Protein AF-A0A2D8BBK5-F1 (afdb_monomer_lite)

Foldseek 3Di:
DDDPPPPQFKKWKKFQEFPCCPPCVPVQLVLLCVQQVVCSVVCSVCRVVRHIDTSDIGGPVVSVVVVVVSVVVRIDMDMGGDDDD

Secondary structure (DSSP, 8-state):
----------EEEEEEEETTTTT-HHHHHHHHHHHHTTTHHHHHHHHHTT--EEEEEE-HHHHHHHHHHHHHTTEEEEEEEPP--

Structure (mmCIF, N/CA/C/O backbone):
data_AF-A0A2D8BBK5-F1
#
_entry.id   AF-A0A2D8BBK5-F1
#
loop_
_atom_site.group_PDB
_atom_site.id
_atom_site.type_symbol
_atom_site.label_atom_id
_atom_site.label_alt_id
_atom_site.label_comp_id
_atom_site.label_asym_id
_atom_site.label_entity_id
_atom_site.label_seq_id
_atom_site.pdbx_PDB_ins_code
_atom_site.Cartn_x
_atom_site.Cartn_y
_atom_site.Cartn_z
_atom_site.occupancy
_atom_site.B_iso_or_equiv
_atom_site.auth_seq_id
_atom_site.auth_comp_id
_atom_site.auth_asym_id
_atom_site.auth_atom_id
_atom_site.pdbx_PDB_model_num
ATOM 1 N N . MET A 1 1 ? -24.620 14.045 27.155 1.00 42.62 1 MET A N 1
ATOM 2 C CA . MET A 1 1 ? -23.407 13.978 26.323 1.00 42.62 1 MET A CA 1
ATOM 3 C C . MET A 1 1 ? -23.345 12.562 25.823 1.00 42.62 1 MET A C 1
ATOM 5 O O . MET A 1 1 ? -23.030 11.656 26.583 1.00 42.62 1 MET A O 1
ATOM 9 N N . ASP A 1 2 ? -23.853 12.405 24.615 1.00 42.88 2 ASP A N 1
ATOM 10 C CA . ASP A 1 2 ? -24.136 11.148 23.954 1.00 42.88 2 ASP A CA 1
ATOM 11 C C . ASP A 1 2 ? -22.862 10.313 23.829 1.00 42.88 2 ASP A C 1
ATOM 13 O O . ASP A 1 2 ? -21.863 10.724 23.232 1.00 42.88 2 ASP A O 1
ATOM 17 N N . THR A 1 3 ? -22.907 9.142 24.458 1.00 51.28 3 THR A N 1
ATOM 18 C CA . THR A 1 3 ? -22.054 7.999 24.153 1.00 51.28 3 THR A CA 1
ATOM 19 C C . THR A 1 3 ? -22.096 7.794 22.646 1.00 51.28 3 THR A C 1
ATOM 21 O O . THR A 1 3 ? -23.139 7.423 22.110 1.00 51.28 3 THR A O 1
ATOM 24 N N . HIS A 1 4 ? -20.987 8.104 21.971 1.00 46.34 4 HIS A N 1
ATOM 25 C CA . HIS A 1 4 ? -20.792 7.759 20.572 1.00 46.34 4 HIS A CA 1
ATOM 26 C C . HIS A 1 4 ? -20.826 6.235 20.480 1.00 46.34 4 HIS A C 1
ATOM 28 O O . HIS A 1 4 ? -19.834 5.557 20.737 1.00 46.34 4 HIS A O 1
ATOM 34 N N . ASP A 1 5 ? -22.002 5.706 20.160 1.00 51.34 5 ASP A N 1
ATOM 35 C CA . ASP A 1 5 ? -22.177 4.368 19.615 1.00 51.34 5 ASP A CA 1
ATOM 36 C C . ASP A 1 5 ? -21.686 4.413 18.163 1.00 51.34 5 ASP A C 1
ATOM 38 O O . ASP A 1 5 ? -22.446 4.384 17.199 1.00 51.34 5 ASP A O 1
ATOM 42 N N . GLU A 1 6 ? -20.381 4.606 17.994 1.00 55.72 6 GLU A N 1
ATOM 43 C CA . GLU A 1 6 ? -19.733 4.271 16.744 1.00 55.72 6 GLU A CA 1
ATOM 44 C C . GLU A 1 6 ? -19.366 2.801 16.873 1.00 55.72 6 GLU A C 1
ATOM 46 O O . GLU A 1 6 ? -18.314 2.432 17.395 1.00 55.72 6 GLU A O 1
ATOM 51 N N . SER A 1 7 ? -20.241 1.931 16.377 1.00 54.78 7 SER A N 1
ATOM 52 C CA . SER A 1 7 ? -19.767 0.677 15.802 1.00 54.78 7 SER A CA 1
ATOM 53 C C . SER A 1 7 ? -18.837 1.038 14.637 1.00 54.78 7 SER A C 1
ATOM 55 O O . SER A 1 7 ? -19.242 0.991 13.476 1.00 54.78 7 SER A O 1
ATOM 57 N N . VAL A 1 8 ? -17.612 1.479 14.946 1.00 61.94 8 VAL A N 1
ATOM 58 C CA . VAL A 1 8 ? -16.554 1.735 13.976 1.00 61.94 8 VAL A CA 1
ATOM 59 C C . VAL A 1 8 ? -16.297 0.380 13.336 1.00 61.94 8 VAL A C 1
ATOM 61 O O . VAL A 1 8 ? -15.760 -0.530 13.967 1.00 61.94 8 VAL A O 1
ATOM 64 N N . GLY A 1 9 ? -16.800 0.188 12.117 1.00 72.81 9 GLY A N 1
ATOM 65 C CA . GLY A 1 9 ? -16.449 -0.993 11.340 1.00 72.81 9 GLY A CA 1
ATOM 66 C C . GLY A 1 9 ? -14.929 -1.061 11.253 1.00 72.81 9 GLY A C 1
ATOM 67 O O . GLY A 1 9 ? -14.292 -0.031 11.052 1.00 72.81 9 GLY A O 1
ATOM 68 N N . GLU A 1 10 ? -14.344 -2.242 11.440 1.00 88.88 10 GLU A N 1
ATOM 69 C CA . GLU A 1 10 ? -12.921 -2.436 11.160 1.00 88.88 10 GLU A CA 1
ATOM 70 C C . GLU A 1 10 ? -12.661 -1.981 9.716 1.00 88.88 10 GLU A C 1
ATOM 72 O O . GLU A 1 10 ? -13.472 -2.245 8.831 1.00 88.88 10 GLU A O 1
ATOM 77 N N . PHE A 1 11 ? -11.579 -1.252 9.462 1.00 94.38 11 PHE A N 1
ATOM 78 C CA . PHE A 1 11 ? -11.195 -0.840 8.115 1.00 94.38 11 PHE A CA 1
ATOM 79 C C . PHE A 1 11 ? -10.021 -1.683 7.626 1.00 94.38 11 PHE A C 1
ATOM 81 O O . PHE A 1 11 ? -9.226 -2.191 8.413 1.00 94.38 11 PHE A O 1
ATOM 88 N N . VAL A 1 12 ? -9.896 -1.807 6.308 1.00 95.81 12 VAL A N 1
ATOM 89 C CA . VAL A 1 12 ? -8.793 -2.486 5.627 1.00 95.81 12 VAL A CA 1
ATOM 90 C C . VAL A 1 12 ? -8.098 -1.494 4.711 1.00 95.81 12 VAL A C 1
ATOM 92 O O . VAL A 1 12 ? -8.737 -0.845 3.878 1.00 95.81 12 VAL A O 1
ATOM 95 N N . LEU A 1 13 ? -6.778 -1.404 4.849 1.00 96.50 13 LEU A N 1
ATOM 96 C CA . LEU A 1 13 ? -5.911 -0.685 3.932 1.00 96.50 13 LEU A CA 1
ATOM 97 C C . LEU A 1 13 ? -5.288 -1.675 2.947 1.00 96.50 13 LEU A C 1
ATOM 99 O O . LEU A 1 13 ? -4.509 -2.546 3.332 1.00 96.50 13 LEU A O 1
ATOM 103 N N . GLU A 1 14 ? -5.618 -1.525 1.672 1.00 96.94 14 GLU A N 1
ATOM 104 C CA . GLU A 1 14 ? -5.105 -2.354 0.586 1.00 96.94 14 GLU A CA 1
ATOM 105 C C . GLU A 1 14 ? -4.114 -1.569 -0.262 1.00 96.94 14 GLU A C 1
ATOM 107 O O . GLU A 1 14 ? -4.393 -0.459 -0.711 1.00 96.94 14 GLU A O 1
ATOM 112 N N . LEU A 1 15 ? -2.967 -2.174 -0.528 1.00 96.88 15 LEU A N 1
ATOM 113 C CA . LEU A 1 15 ? -1.989 -1.719 -1.496 1.00 96.88 15 LEU A CA 1
ATOM 114 C C . LEU A 1 15 ? -2.322 -2.324 -2.862 1.00 96.88 15 LEU A C 1
ATOM 116 O O . LEU A 1 15 ? -2.390 -3.540 -3.007 1.00 96.88 15 LEU A O 1
ATOM 120 N N . VAL A 1 16 ? -2.521 -1.475 -3.868 1.00 96.00 16 VAL A N 1
ATOM 121 C CA . VAL A 1 16 ? -3.035 -1.879 -5.188 1.00 96.00 16 VAL A CA 1
ATOM 122 C C . VAL A 1 16 ? -1.980 -1.742 -6.281 1.00 96.00 16 VAL A C 1
ATOM 124 O O . VAL A 1 16 ? -1.947 -2.535 -7.217 1.00 96.00 16 VAL A O 1
ATOM 127 N N . SER A 1 17 ? -1.129 -0.715 -6.208 1.00 94.12 17 SER A N 1
ATOM 128 C CA . SER A 1 17 ? -0.084 -0.485 -7.208 1.00 94.12 17 SER A CA 1
ATOM 129 C C . SER A 1 17 ? 0.965 0.519 -6.724 1.00 94.12 17 SER A C 1
ATOM 131 O O . SER A 1 17 ? 0.878 1.074 -5.629 1.00 94.12 17 SER A O 1
ATOM 133 N N . HIS A 1 18 ? 1.944 0.792 -7.578 1.00 92.25 18 HIS A N 1
ATOM 134 C CA . HIS A 1 18 ? 2.885 1.897 -7.454 1.00 92.25 18 HIS A CA 1
ATOM 135 C C . HIS A 1 18 ? 3.158 2.465 -8.849 1.00 92.25 18 HIS A C 1
ATOM 137 O O . HIS A 1 18 ? 3.394 1.698 -9.785 1.00 92.25 18 HIS A O 1
ATOM 143 N N . TYR A 1 19 ? 3.178 3.792 -9.009 1.00 86.88 19 TYR A N 1
ATOM 144 C CA . TYR A 1 19 ? 3.297 4.425 -10.339 1.00 86.88 19 TYR A CA 1
ATOM 145 C C . TYR A 1 19 ? 4.569 4.031 -11.107 1.00 86.88 19 TYR A C 1
ATOM 147 O O . TYR A 1 19 ? 4.624 4.130 -12.326 1.00 86.88 19 TYR A O 1
ATOM 155 N N . ARG A 1 20 ? 5.603 3.585 -10.386 1.00 87.88 20 ARG A N 1
ATOM 156 C CA . ARG A 1 20 ? 6.900 3.149 -10.923 1.00 87.88 20 ARG A CA 1
ATOM 157 C C . ARG A 1 20 ? 7.086 1.636 -10.941 1.00 87.88 20 ARG A C 1
ATOM 159 O O . ARG A 1 20 ? 8.201 1.186 -11.184 1.00 87.88 20 ARG A O 1
ATOM 166 N N . LEU A 1 21 ? 6.047 0.848 -10.668 1.00 86.50 21 LEU A N 1
ATOM 167 C CA . LEU A 1 21 ? 6.171 -0.608 -10.574 1.00 86.50 21 LEU A CA 1
ATOM 168 C C . LEU A 1 21 ? 6.723 -1.239 -11.866 1.00 86.50 21 LEU A C 1
ATOM 170 O O . LEU A 1 21 ? 7.524 -2.169 -11.795 1.00 86.50 21 LEU A O 1
ATOM 174 N N . LEU A 1 22 ? 6.331 -0.711 -13.031 1.00 86.19 22 LEU A N 1
ATOM 175 C CA . LEU A 1 22 ? 6.803 -1.185 -14.337 1.00 86.19 22 LEU A CA 1
ATOM 176 C C . LEU A 1 22 ? 8.196 -0.639 -14.689 1.00 86.19 22 LEU A C 1
ATOM 178 O O . LEU A 1 22 ? 9.056 -1.397 -15.128 1.00 86.19 22 LEU A O 1
ATOM 182 N N . ASP A 1 23 ? 8.438 0.650 -14.441 1.00 91.00 23 ASP A N 1
ATOM 183 C CA . ASP A 1 23 ? 9.657 1.332 -14.902 1.00 91.00 23 ASP A CA 1
ATOM 184 C C . ASP A 1 23 ? 10.847 1.191 -13.945 1.00 91.00 23 ASP A C 1
ATOM 186 O O . ASP A 1 23 ? 12.007 1.206 -14.356 1.00 91.00 23 ASP A O 1
ATOM 190 N N . LYS A 1 24 ? 10.582 1.131 -12.634 1.00 91.19 24 LYS A N 1
ATOM 191 C CA . LYS A 1 24 ? 11.596 1.093 -11.567 1.00 91.19 24 LYS A CA 1
ATOM 192 C C . LYS A 1 24 ? 11.211 0.066 -10.491 1.00 91.19 24 LYS A C 1
ATOM 194 O O . LYS A 1 24 ? 10.946 0.450 -9.344 1.00 91.19 24 LYS A O 1
ATOM 199 N N . PRO A 1 25 ? 11.222 -1.237 -10.833 1.00 89.56 25 PRO A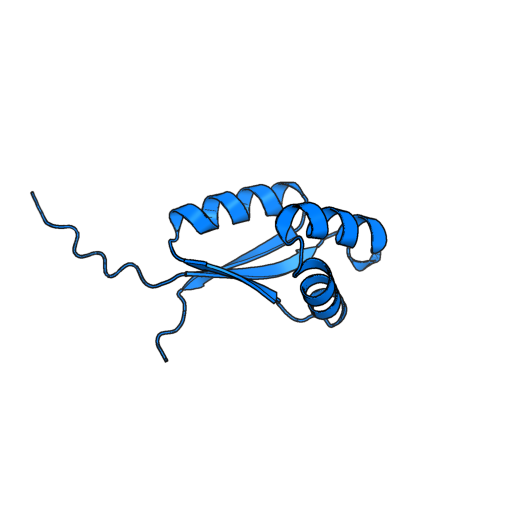 N 1
ATOM 200 C CA . PRO A 1 25 ? 10.837 -2.321 -9.927 1.00 89.56 25 PRO A CA 1
ATOM 201 C C . PRO A 1 25 ? 11.662 -2.348 -8.631 1.00 89.56 25 PRO A C 1
ATOM 203 O O . PRO A 1 25 ? 11.095 -2.383 -7.544 1.00 89.56 25 PRO A O 1
ATOM 206 N N . VAL A 1 26 ? 12.993 -2.222 -8.726 1.00 92.25 26 VAL A N 1
ATOM 207 C CA . VAL A 1 26 ? 13.896 -2.261 -7.556 1.00 92.25 26 VAL A CA 1
ATOM 208 C C . VAL A 1 26 ? 13.610 -1.119 -6.578 1.00 92.25 26 VAL A C 1
ATOM 210 O O . VAL A 1 26 ? 13.468 -1.354 -5.385 1.00 92.25 26 VAL A O 1
ATOM 213 N N . ARG A 1 27 ? 13.431 0.112 -7.078 1.00 90.69 27 ARG A N 1
ATOM 214 C CA . ARG A 1 27 ? 13.104 1.265 -6.219 1.00 90.69 27 ARG A CA 1
ATOM 215 C C . ARG A 1 27 ? 11.727 1.143 -5.574 1.00 90.69 27 ARG A C 1
ATOM 217 O O . ARG A 1 27 ? 11.531 1.611 -4.460 1.00 90.69 27 ARG A O 1
ATOM 224 N N . THR A 1 28 ? 10.773 0.539 -6.281 1.00 91.12 28 THR A N 1
ATOM 225 C CA . THR A 1 28 ? 9.445 0.257 -5.722 1.00 91.12 28 THR A CA 1
ATOM 226 C C . THR A 1 28 ? 9.558 -0.727 -4.557 1.00 91.12 28 THR A C 1
ATOM 228 O O . THR A 1 28 ? 8.963 -0.504 -3.507 1.00 91.12 28 THR A O 1
ATOM 231 N N . PHE A 1 29 ? 10.377 -1.771 -4.708 1.00 93.25 29 PHE A N 1
ATOM 232 C CA . PHE A 1 29 ? 10.647 -2.728 -3.638 1.00 93.25 29 PHE A CA 1
ATOM 233 C C . PHE A 1 29 ? 11.362 -2.090 -2.434 1.00 93.25 29 PHE A C 1
ATOM 235 O O . PHE A 1 29 ? 10.958 -2.301 -1.295 1.00 93.25 29 PHE A O 1
ATOM 242 N N . GLU A 1 30 ? 12.373 -1.247 -2.663 1.00 93.38 30 GLU A N 1
ATOM 243 C CA . GLU A 1 30 ? 13.047 -0.497 -1.591 1.00 93.38 30 GLU A CA 1
ATOM 244 C C . GLU A 1 30 ? 12.072 0.393 -0.809 1.00 93.38 30 GLU A C 1
ATOM 246 O O . GLU A 1 30 ? 12.097 0.393 0.421 1.00 93.38 30 GLU A O 1
ATOM 251 N N . ALA A 1 31 ? 11.174 1.096 -1.504 1.00 92.06 31 ALA A N 1
ATOM 252 C CA . ALA A 1 31 ? 10.142 1.904 -0.864 1.00 92.06 31 ALA A CA 1
ATOM 253 C C . ALA A 1 31 ? 9.161 1.045 -0.046 1.00 92.06 31 ALA A C 1
ATOM 255 O O . ALA A 1 31 ? 8.788 1.438 1.056 1.00 92.06 31 ALA A O 1
ATOM 256 N N . LEU A 1 32 ? 8.788 -0.151 -0.524 1.00 93.38 32 LEU A N 1
ATOM 257 C CA . LEU A 1 32 ? 7.934 -1.074 0.236 1.00 93.38 32 LEU A CA 1
ATOM 258 C C . LEU A 1 32 ? 8.594 -1.534 1.533 1.00 93.38 32 LEU A C 1
ATOM 260 O O . LEU A 1 32 ? 7.928 -1.602 2.562 1.00 93.38 32 LEU A O 1
ATOM 264 N N . ARG A 1 33 ? 9.904 -1.794 1.517 1.00 94.75 33 ARG A N 1
ATOM 265 C CA . ARG A 1 33 ? 10.653 -2.228 2.708 1.00 94.75 33 ARG A CA 1
ATOM 266 C C . ARG A 1 33 ? 10.683 -1.193 3.831 1.00 94.75 33 ARG A C 1
ATOM 268 O O . ARG A 1 33 ? 10.904 -1.584 4.977 1.00 94.75 33 ARG A O 1
ATOM 275 N N . ILE A 1 34 ? 10.461 0.086 3.522 1.00 92.88 34 ILE A N 1
ATOM 276 C CA . ILE A 1 34 ? 10.335 1.155 4.523 1.00 92.88 34 ILE A CA 1
ATOM 277 C C . ILE A 1 34 ? 9.031 1.000 5.316 1.00 92.88 34 ILE A C 1
ATOM 279 O O . ILE A 1 34 ? 9.038 1.220 6.522 1.00 92.88 34 ILE A O 1
ATOM 283 N N . PHE A 1 35 ? 7.936 0.593 4.664 1.00 92.25 35 PHE A N 1
ATOM 284 C CA . PHE A 1 35 ? 6.612 0.499 5.293 1.00 92.25 35 PHE A CA 1
ATOM 285 C C . PHE A 1 35 ? 6.266 -0.899 5.802 1.00 92.25 35 PHE A C 1
ATOM 287 O O . PHE A 1 35 ? 5.689 -1.031 6.874 1.00 92.25 35 PHE A O 1
ATOM 294 N N . LEU A 1 36 ? 6.595 -1.935 5.030 1.00 91.44 36 LEU A N 1
ATOM 295 C CA . LEU A 1 36 ? 6.096 -3.297 5.235 1.00 91.44 36 LEU A CA 1
ATOM 296 C C . LEU A 1 36 ? 7.165 -4.267 5.723 1.00 91.44 36 LEU A C 1
ATOM 298 O O . LEU A 1 36 ? 6.883 -5.447 5.811 1.00 91.44 36 LEU A O 1
ATOM 302 N N . HIS A 1 37 ? 8.384 -3.805 6.022 1.00 89.06 37 HIS A N 1
ATOM 303 C CA . HIS A 1 37 ? 9.520 -4.598 6.516 1.00 89.06 37 HIS A CA 1
ATOM 304 C C . HIS A 1 37 ? 9.520 -6.087 6.100 1.00 89.06 37 HIS A C 1
ATOM 306 O O . HIS A 1 37 ? 10.109 -6.417 5.076 1.00 89.06 37 HIS A O 1
ATOM 312 N N . ARG A 1 38 ? 8.884 -6.975 6.883 1.00 90.62 38 ARG A N 1
ATOM 313 C CA . ARG A 1 38 ? 8.834 -8.434 6.657 1.00 90.62 38 ARG A CA 1
ATOM 314 C C . ARG A 1 38 ? 7.884 -8.875 5.537 1.00 90.62 38 ARG A C 1
ATOM 316 O O . ARG A 1 38 ? 8.127 -9.901 4.921 1.00 90.62 38 ARG A O 1
ATOM 323 N N . GLU A 1 39 ? 6.832 -8.113 5.282 1.00 93.75 39 GLU A N 1
ATOM 324 C CA . GLU A 1 39 ? 5.789 -8.373 4.283 1.00 93.75 39 GLU A CA 1
ATOM 325 C C . GLU A 1 39 ? 6.121 -7.742 2.921 1.00 93.75 39 GLU A C 1
ATOM 327 O O . GLU A 1 39 ? 5.396 -7.933 1.949 1.00 93.75 39 GLU A O 1
ATOM 332 N N . ALA A 1 40 ? 7.221 -6.987 2.816 1.00 94.50 40 ALA A N 1
ATOM 333 C CA . ALA A 1 40 ? 7.576 -6.265 1.595 1.00 94.50 40 ALA A CA 1
ATOM 334 C C . ALA A 1 40 ? 7.775 -7.189 0.380 1.00 94.50 40 ALA A C 1
ATOM 336 O O . ALA A 1 40 ? 7.389 -6.816 -0.728 1.00 94.50 40 ALA A O 1
ATOM 337 N N . ASP A 1 41 ? 8.361 -8.375 0.574 1.00 95.19 41 ASP A N 1
ATOM 338 C CA . ASP A 1 41 ? 8.553 -9.379 -0.482 1.00 95.19 41 ASP A CA 1
ATOM 339 C C . ASP A 1 41 ? 7.216 -9.915 -1.009 1.00 95.19 41 ASP A C 1
ATOM 341 O O . ASP A 1 41 ? 6.996 -9.952 -2.222 1.00 95.19 41 ASP A O 1
ATOM 345 N N . GLU A 1 42 ? 6.303 -10.269 -0.104 1.00 96.56 42 GLU A N 1
ATOM 346 C CA . GLU A 1 42 ? 4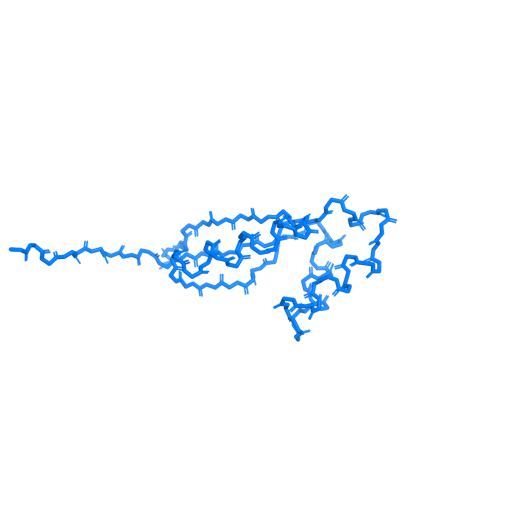.967 -10.762 -0.444 1.00 96.56 42 GLU A CA 1
ATOM 347 C C . GLU A 1 42 ? 4.136 -9.672 -1.126 1.00 96.56 42 GLU A C 1
ATOM 349 O O . GLU A 1 42 ? 3.629 -9.872 -2.229 1.00 96.56 42 GLU A O 1
ATOM 354 N N . ALA A 1 43 ? 4.093 -8.474 -0.540 1.00 95.75 43 ALA A N 1
ATOM 355 C CA . ALA A 1 43 ? 3.395 -7.327 -1.106 1.00 95.75 43 ALA A CA 1
ATOM 356 C C . ALA A 1 43 ? 3.902 -6.987 -2.514 1.00 95.75 43 ALA A C 1
ATOM 358 O O . ALA A 1 43 ? 3.118 -6.720 -3.425 1.00 95.75 43 ALA A O 1
ATOM 359 N N . TYR A 1 44 ? 5.218 -7.026 -2.725 1.00 95.38 44 TYR A N 1
ATOM 360 C CA . TYR A 1 44 ? 5.802 -6.784 -4.037 1.00 95.38 44 TYR A CA 1
ATOM 361 C C . TYR A 1 44 ? 5.440 -7.878 -5.053 1.00 95.38 44 TYR A C 1
ATOM 363 O O . TYR A 1 44 ? 5.150 -7.560 -6.210 1.00 95.38 44 TYR A O 1
ATOM 371 N N . ALA A 1 45 ? 5.420 -9.148 -4.639 1.00 95.38 45 ALA A N 1
ATOM 372 C CA . ALA A 1 45 ? 5.006 -10.261 -5.489 1.00 95.38 45 ALA A CA 1
ATOM 373 C C . ALA A 1 45 ? 3.529 -10.151 -5.907 1.00 95.38 45 ALA A C 1
ATOM 375 O O . ALA A 1 45 ? 3.218 -10.305 -7.091 1.00 95.38 45 ALA A O 1
ATOM 376 N N . GLU A 1 46 ? 2.639 -9.808 -4.973 1.00 96.56 46 GLU A N 1
ATOM 377 C CA . GLU A 1 46 ? 1.216 -9.567 -5.240 1.00 96.56 46 GLU A CA 1
ATOM 378 C C . GLU A 1 46 ? 1.017 -8.417 -6.232 1.00 96.56 46 GLU A C 1
ATOM 380 O O . GLU A 1 46 ? 0.348 -8.580 -7.258 1.00 96.56 46 GLU A O 1
ATOM 385 N N . LEU A 1 47 ? 1.703 -7.291 -6.009 1.00 94.25 47 LEU A N 1
ATOM 386 C CA . LEU A 1 47 ? 1.663 -6.149 -6.918 1.00 94.25 47 LEU A CA 1
ATOM 387 C C . LEU A 1 47 ? 2.143 -6.504 -8.329 1.00 94.25 47 LEU A C 1
ATOM 389 O O . LEU A 1 47 ? 1.526 -6.112 -9.321 1.00 94.25 47 LEU A O 1
ATOM 393 N N . ARG A 1 48 ? 3.237 -7.266 -8.443 1.00 93.69 48 ARG A N 1
ATOM 394 C CA . ARG A 1 48 ? 3.770 -7.748 -9.729 1.00 93.69 48 ARG A CA 1
ATOM 395 C C . ARG A 1 48 ? 2.796 -8.673 -10.455 1.00 93.69 48 ARG A C 1
ATOM 397 O O . ARG A 1 48 ? 2.822 -8.717 -11.683 1.00 93.69 48 ARG A O 1
ATOM 404 N N . ALA A 1 49 ? 1.953 -9.383 -9.714 1.00 94.12 49 ALA A N 1
ATOM 405 C CA . ALA A 1 49 ? 0.893 -10.221 -10.253 1.00 94.12 49 ALA A CA 1
ATOM 406 C C . ALA A 1 49 ? -0.415 -9.455 -10.536 1.00 94.12 49 ALA A C 1
ATOM 408 O O . ALA A 1 49 ? -1.395 -10.070 -10.954 1.00 94.12 49 ALA A O 1
ATOM 409 N N . GLY A 1 50 ? -0.445 -8.133 -10.319 1.00 93.12 50 GLY A N 1
ATOM 410 C CA . GLY A 1 50 ? -1.635 -7.301 -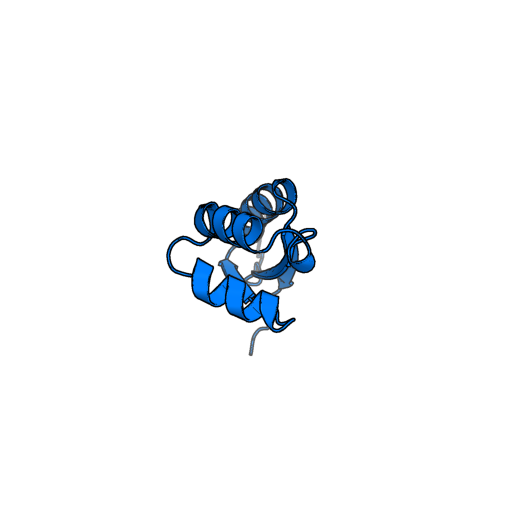10.509 1.00 93.12 50 GLY A CA 1
ATOM 411 C C . GLY A 1 50 ? -2.715 -7.522 -9.449 1.00 93.12 50 GLY A C 1
ATOM 412 O O . GLY A 1 50 ? -3.882 -7.220 -9.700 1.00 93.12 50 GLY A O 1
ATOM 413 N N . ARG A 1 51 ? -2.347 -8.069 -8.286 1.00 95.44 51 ARG A N 1
ATOM 414 C CA . ARG A 1 51 ? -3.243 -8.313 -7.153 1.00 95.44 51 ARG A CA 1
ATOM 415 C C . ARG A 1 51 ? -3.022 -7.270 -6.061 1.00 95.44 51 ARG A C 1
ATOM 417 O O . ARG A 1 51 ? -1.945 -6.688 -5.945 1.00 95.44 51 ARG A O 1
ATOM 424 N N . ALA A 1 52 ? -4.070 -7.021 -5.281 1.00 95.31 52 ALA A N 1
ATOM 425 C CA . ALA A 1 52 ? -3.987 -6.148 -4.121 1.00 95.31 52 ALA A CA 1
ATOM 426 C C . ALA A 1 52 ? -3.436 -6.916 -2.913 1.00 95.31 52 ALA A C 1
ATOM 428 O O . ALA A 1 52 ? -3.748 -8.090 -2.729 1.00 95.31 52 ALA A O 1
ATOM 429 N N . PHE A 1 53 ? -2.662 -6.232 -2.077 1.00 96.12 53 PHE A N 1
ATOM 430 C CA . PHE A 1 53 ? -2.119 -6.762 -0.830 1.00 96.12 53 PHE A CA 1
ATOM 431 C C . PHE A 1 53 ? -2.735 -6.027 0.361 1.00 96.12 53 PHE A C 1
ATOM 433 O O . PHE A 1 53 ? -2.788 -4.796 0.371 1.00 96.12 53 PHE A O 1
ATOM 440 N N . VAL A 1 54 ? -3.194 -6.756 1.377 1.00 95.50 54 VAL A N 1
ATOM 441 C CA . VAL A 1 54 ? -3.712 -6.141 2.607 1.00 95.50 54 VAL A CA 1
ATOM 442 C C . VAL A 1 54 ? -2.537 -5.691 3.466 1.00 95.50 54 VAL A C 1
ATOM 444 O O . VAL A 1 54 ? -1.811 -6.515 4.000 1.00 95.50 54 VAL A O 1
ATOM 447 N N . VAL A 1 55 ? -2.370 -4.378 3.616 1.00 94.31 55 VAL A N 1
ATOM 448 C CA . VAL A 1 55 ? -1.296 -3.775 4.419 1.00 94.31 55 VAL A CA 1
ATOM 449 C C . VAL A 1 55 ? -1.600 -3.869 5.908 1.00 94.31 55 VAL A C 1
ATOM 451 O O . VAL A 1 55 ? -0.738 -4.224 6.704 1.00 94.31 55 VAL A O 1
ATOM 454 N N . ARG A 1 56 ? -2.816 -3.484 6.302 1.00 94.44 56 ARG A N 1
ATOM 455 C CA . ARG A 1 56 ? -3.235 -3.457 7.706 1.00 94.44 56 ARG A CA 1
ATOM 456 C C . ARG A 1 56 ? -4.756 -3.429 7.805 1.00 94.44 56 ARG A C 1
ATOM 458 O O . ARG A 1 56 ? -5.430 -2.884 6.929 1.00 94.44 56 ARG A O 1
ATOM 465 N N . ARG A 1 57 ? -5.275 -3.996 8.893 1.00 93.94 57 ARG A N 1
ATOM 466 C CA . ARG A 1 57 ? -6.652 -3.810 9.355 1.00 93.94 57 ARG A CA 1
ATOM 467 C C . ARG A 1 57 ? -6.649 -3.049 10.674 1.00 93.94 57 ARG A C 1
ATOM 469 O O . ARG A 1 57 ? -5.706 -3.213 11.446 1.00 93.94 57 ARG A O 1
ATOM 476 N N . GLY A 1 58 ? -7.656 -2.222 10.913 1.00 92.56 58 GLY A N 1
ATOM 477 C CA . GLY A 1 58 ? -7.767 -1.477 12.163 1.00 92.56 58 GLY A CA 1
ATOM 478 C C . GLY A 1 58 ? -8.641 -0.237 12.056 1.00 92.56 58 GLY A C 1
ATOM 479 O O . GLY A 1 58 ? -9.507 -0.141 11.182 1.00 92.56 58 GLY A O 1
ATOM 480 N N . ASP A 1 59 ? -8.394 0.713 12.954 1.00 91.75 59 ASP A N 1
ATOM 481 C CA . ASP A 1 59 ? -9.150 1.955 13.038 1.00 91.75 59 ASP A CA 1
ATOM 482 C C . ASP A 1 59 ? -8.881 2.874 11.849 1.00 91.75 59 ASP A C 1
ATOM 484 O O . ASP A 1 59 ? -7.747 3.058 11.396 1.00 91.75 59 ASP A O 1
ATOM 488 N N . ARG A 1 60 ? -9.941 3.538 11.383 1.00 91.69 60 ARG A N 1
ATOM 489 C CA . ARG A 1 60 ? -9.879 4.443 10.231 1.00 91.69 60 ARG A CA 1
ATOM 490 C C . ARG A 1 60 ? -8.782 5.497 10.368 1.00 91.69 60 ARG A C 1
ATOM 492 O O . ARG A 1 60 ? -8.011 5.697 9.434 1.00 91.69 60 ARG A O 1
ATOM 499 N N . GLN A 1 61 ? -8.712 6.158 11.522 1.00 91.25 61 GLN A N 1
ATOM 500 C CA . GLN A 1 61 ? -7.788 7.269 11.749 1.00 91.25 61 GLN A CA 1
ATOM 501 C C . GLN A 1 61 ? -6.319 6.825 11.691 1.00 91.25 61 GLN A C 1
ATOM 503 O O . GLN A 1 61 ? -5.468 7.564 11.195 1.00 91.25 61 GLN A O 1
ATOM 508 N N . GLU A 1 62 ? -6.012 5.623 12.183 1.00 90.69 62 GLU A N 1
ATOM 509 C CA . GLU A 1 62 ? -4.668 5.049 12.099 1.00 90.69 62 GLU A CA 1
ATOM 510 C C . GLU A 1 62 ? -4.318 4.722 10.641 1.00 90.69 62 GLU A C 1
ATOM 512 O O . GLU A 1 62 ? -3.248 5.090 10.145 1.00 90.69 62 GLU A O 1
ATOM 517 N N . LEU A 1 63 ? -5.248 4.086 9.923 1.00 94.75 63 LEU A N 1
ATOM 518 C CA . LEU A 1 63 ? -5.035 3.702 8.531 1.00 94.75 63 LEU A CA 1
ATOM 519 C C . LEU A 1 63 ? -4.919 4.908 7.594 1.00 94.75 63 LEU A C 1
ATOM 521 O O . LEU A 1 63 ? -4.153 4.845 6.638 1.00 94.75 63 LEU A O 1
ATOM 525 N N . GLU A 1 64 ? -5.615 6.013 7.862 1.00 95.00 64 GLU A N 1
ATOM 526 C CA 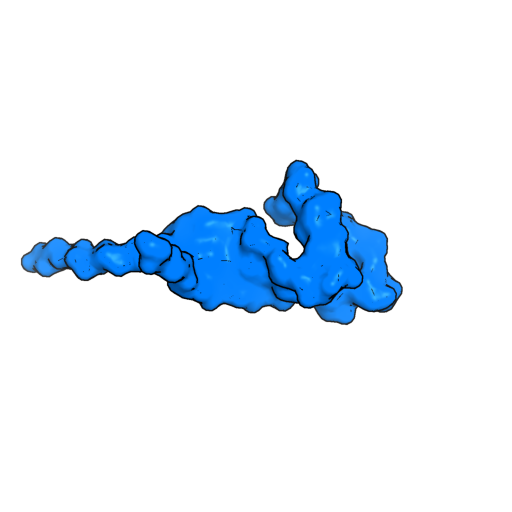. GLU A 1 64 ? -5.505 7.253 7.080 1.00 95.00 64 GLU A CA 1
ATOM 527 C C . GLU A 1 64 ? -4.109 7.893 7.183 1.00 95.00 64 GLU A C 1
ATOM 529 O O . GLU A 1 64 ? -3.601 8.436 6.196 1.00 95.00 64 GLU A O 1
ATOM 534 N N . GLN A 1 65 ? -3.440 7.782 8.336 1.00 93.44 65 GLN A N 1
ATOM 535 C CA . GLN A 1 65 ? -2.061 8.264 8.488 1.00 93.44 65 GLN A CA 1
ATOM 536 C C . GLN A 1 65 ? -1.091 7.434 7.642 1.00 93.44 65 GLN A C 1
ATOM 538 O O . GLN A 1 65 ? -0.269 7.991 6.907 1.00 93.44 65 GLN A O 1
ATOM 543 N N . LEU A 1 66 ? -1.220 6.105 7.696 1.00 94.44 66 LEU A N 1
ATOM 544 C CA . LEU A 1 66 ? -0.402 5.195 6.895 1.00 94.44 66 LEU A CA 1
ATOM 545 C C . LEU A 1 66 ? -0.682 5.351 5.391 1.00 94.44 66 LEU A C 1
ATOM 547 O O . LEU A 1 66 ? 0.257 5.422 4.596 1.00 94.44 66 LEU A O 1
ATOM 551 N N . LEU A 1 67 ? -1.957 5.483 5.011 1.00 95.81 67 LEU A N 1
ATOM 552 C CA . LEU A 1 67 ? -2.407 5.786 3.652 1.00 95.81 67 LEU A CA 1
ATOM 553 C C . LEU A 1 67 ? -1.672 7.015 3.106 1.00 95.81 67 LEU A C 1
ATOM 555 O O . LEU A 1 67 ? -1.042 6.929 2.054 1.00 95.81 67 LEU A O 1
ATOM 559 N N . SER A 1 68 ? -1.721 8.133 3.834 1.00 95.94 68 SER A N 1
ATOM 560 C CA . SER A 1 68 ? -1.099 9.395 3.423 1.00 95.94 68 SER A CA 1
ATOM 561 C C . SER A 1 68 ? 0.420 9.257 3.250 1.00 95.94 68 SER A C 1
ATOM 563 O O . SER A 1 68 ? 0.978 9.661 2.225 1.00 95.94 68 SER A O 1
ATOM 565 N N . ALA A 1 69 ? 1.096 8.603 4.200 1.00 94.69 69 ALA A N 1
ATOM 566 C CA . ALA A 1 69 ? 2.541 8.391 4.144 1.00 94.69 69 ALA A CA 1
ATOM 567 C C . ALA A 1 69 ? 2.970 7.536 2.937 1.00 94.69 69 ALA A C 1
ATOM 569 O O . ALA A 1 69 ? 3.951 7.858 2.261 1.00 94.69 69 ALA A O 1
ATOM 570 N N . MET A 1 70 ? 2.226 6.470 2.628 1.00 95.75 70 MET A N 1
ATOM 571 C CA . MET A 1 70 ? 2.518 5.608 1.480 1.00 95.75 70 MET A CA 1
ATOM 572 C C . MET A 1 70 ? 2.153 6.282 0.147 1.00 95.75 70 MET A C 1
ATOM 574 O O . MET A 1 70 ? 2.909 6.182 -0.823 1.00 95.75 70 MET A O 1
ATOM 578 N N . GLN A 1 71 ? 1.054 7.039 0.087 1.00 95.50 71 GLN A N 1
ATOM 579 C CA . GLN A 1 71 ? 0.688 7.822 -1.099 1.00 95.50 71 GLN A CA 1
ATOM 580 C C . GLN A 1 71 ? 1.744 8.875 -1.448 1.00 95.50 71 GLN A C 1
ATOM 582 O O . GLN A 1 71 ? 2.055 9.055 -2.625 1.00 95.50 71 GLN A O 1
ATOM 587 N N . ALA A 1 72 ? 2.369 9.505 -0.449 1.00 94.12 72 ALA A N 1
ATOM 588 C CA . ALA A 1 72 ? 3.472 10.443 -0.664 1.00 94.12 72 ALA A CA 1
ATOM 589 C C . ALA A 1 72 ? 4.705 9.793 -1.328 1.00 94.12 72 ALA A C 1
ATOM 591 O O . ALA A 1 72 ? 5.472 10.474 -2.006 1.00 94.12 72 ALA A O 1
ATOM 592 N N . GLN A 1 73 ? 4.883 8.475 -1.181 1.00 93.25 73 GLN A N 1
ATOM 593 C CA . GLN A 1 73 ? 5.920 7.711 -1.887 1.00 93.25 73 GLN A CA 1
ATOM 594 C C . GLN A 1 73 ? 5.474 7.240 -3.281 1.00 93.25 73 GLN A C 1
ATOM 596 O O . GLN A 1 73 ? 6.294 6.758 -4.060 1.00 93.25 73 GLN A O 1
ATOM 601 N N . GLY A 1 74 ? 4.201 7.447 -3.632 1.00 92.94 74 GLY A N 1
ATOM 602 C CA . GLY A 1 74 ? 3.610 7.106 -4.924 1.00 92.94 74 GLY A CA 1
ATOM 603 C C . GLY A 1 74 ? 2.923 5.741 -4.967 1.00 92.94 74 GLY A C 1
ATOM 604 O O . GLY A 1 74 ? 2.648 5.217 -6.053 1.00 92.94 74 GLY A O 1
ATOM 605 N N . PHE A 1 75 ? 2.642 5.149 -3.807 1.00 95.88 75 PHE A N 1
ATOM 606 C CA . PHE A 1 75 ? 1.800 3.964 -3.735 1.00 95.88 75 PHE A CA 1
ATOM 607 C C . PHE A 1 75 ? 0.337 4.323 -3.987 1.00 95.88 75 PHE A C 1
ATOM 609 O O . PHE A 1 75 ? -0.164 5.360 -3.554 1.00 95.88 75 PHE A O 1
ATOM 616 N N . VAL A 1 76 ? -0.357 3.430 -4.682 1.00 96.31 76 VAL A N 1
ATOM 617 C CA . VAL A 1 76 ? -1.802 3.488 -4.872 1.00 96.31 76 VAL A CA 1
ATOM 618 C C . VAL A 1 76 ? -2.420 2.554 -3.848 1.00 96.31 76 VAL A C 1
ATOM 620 O O . VAL A 1 76 ? -2.177 1.346 -3.887 1.00 96.31 76 VAL A O 1
ATOM 623 N N . LEU A 1 77 ? -3.210 3.119 -2.941 1.00 96.31 77 LEU A N 1
ATOM 624 C CA . LEU A 1 77 ? -3.872 2.390 -1.868 1.00 96.31 77 LEU A CA 1
ATOM 625 C C . LEU A 1 77 ? -5.379 2.622 -1.893 1.00 96.31 77 LEU A C 1
ATOM 627 O O . LEU A 1 77 ? -5.857 3.641 -2.396 1.00 96.31 77 LEU A O 1
ATOM 631 N N . ARG A 1 78 ? -6.116 1.686 -1.303 1.00 95.56 78 ARG A N 1
ATOM 632 C CA . ARG A 1 78 ? -7.558 1.753 -1.096 1.00 95.56 78 ARG A CA 1
ATOM 633 C C . ARG A 1 78 ? -7.859 1.516 0.378 1.00 95.56 78 ARG A C 1
ATOM 635 O O . ARG A 1 78 ? -7.462 0.497 0.927 1.00 95.56 78 ARG A O 1
ATOM 642 N N . LEU A 1 79 ? -8.579 2.447 0.993 1.00 95.12 79 LEU A N 1
ATOM 643 C CA . LEU A 1 79 ? -9.170 2.261 2.313 1.00 95.12 79 LEU A CA 1
ATOM 644 C C . LEU A 1 79 ? -10.622 1.815 2.126 1.00 95.12 79 LEU A C 1
ATOM 646 O O . LEU A 1 79 ? -11.379 2.485 1.421 1.00 95.12 79 LEU A O 1
ATOM 650 N N . ARG A 1 80 ? -11.008 0.691 2.725 1.00 93.38 80 ARG A N 1
ATOM 651 C CA . ARG A 1 80 ? -12.384 0.176 2.680 1.00 93.38 80 ARG A CA 1
ATOM 652 C C . ARG A 1 80 ? -12.825 -0.332 4.044 1.00 93.38 80 ARG A C 1
ATOM 654 O O . ARG A 1 80 ? -11.986 -0.631 4.885 1.00 93.38 80 ARG A O 1
ATOM 661 N N . VAL A 1 81 ? -14.132 -0.434 4.253 1.00 91.38 81 VAL A N 1
ATOM 662 C CA . VAL A 1 81 ? -14.682 -1.126 5.424 1.00 91.38 81 VAL A CA 1
ATOM 663 C C . VAL A 1 81 ? -14.371 -2.621 5.277 1.00 91.38 81 VAL A C 1
ATOM 665 O O . VAL A 1 81 ? -14.454 -3.163 4.172 1.00 91.38 81 VAL A O 1
ATOM 668 N N . ALA A 1 82 ? -13.943 -3.264 6.358 1.00 87.25 82 ALA A N 1
ATOM 669 C CA . ALA A 1 82 ? -13.819 -4.709 6.437 1.00 87.25 82 ALA A CA 1
ATOM 670 C C . ALA A 1 82 ? -15.228 -5.297 6.393 1.00 87.25 82 ALA A C 1
ATOM 672 O O . ALA A 1 82 ? -16.083 -4.945 7.210 1.00 87.25 82 ALA A O 1
ATOM 673 N N . ASP A 1 83 ? -15.482 -6.164 5.420 1.00 79.19 83 ASP A N 1
ATOM 674 C CA . ASP A 1 83 ? -16.742 -6.888 5.376 1.00 79.19 83 ASP A CA 1
ATOM 675 C C . ASP A 1 83 ? -16.850 -7.743 6.648 1.00 79.19 83 ASP A C 1
ATOM 677 O O . ASP A 1 83 ? -15.913 -8.456 7.015 1.00 79.19 83 ASP A O 1
ATOM 681 N N . ARG A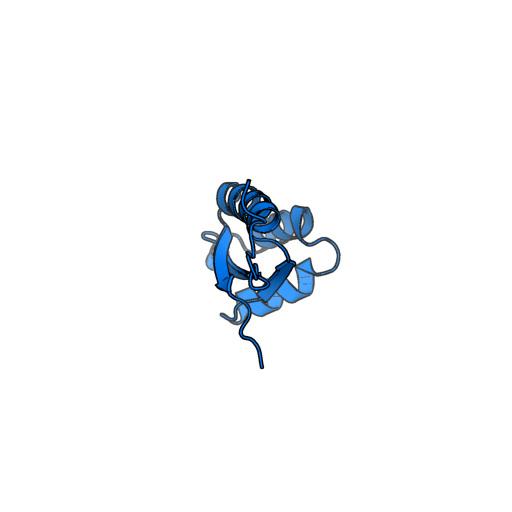 1 84 ? -17.978 -7.617 7.358 1.00 59.31 84 ARG A N 1
ATOM 682 C CA . ARG A 1 84 ? -18.349 -8.561 8.413 1.00 59.31 84 ARG A CA 1
ATOM 683 C C . ARG A 1 84 ? -18.826 -9.826 7.701 1.00 59.31 84 ARG A C 1
ATOM 685 O O . ARG A 1 84 ? -19.959 -9.832 7.224 1.00 59.31 84 ARG A O 1
ATOM 692 N N . ASP A 1 85 ? -17.945 -10.816 7.566 1.00 54.66 85 ASP A N 1
ATOM 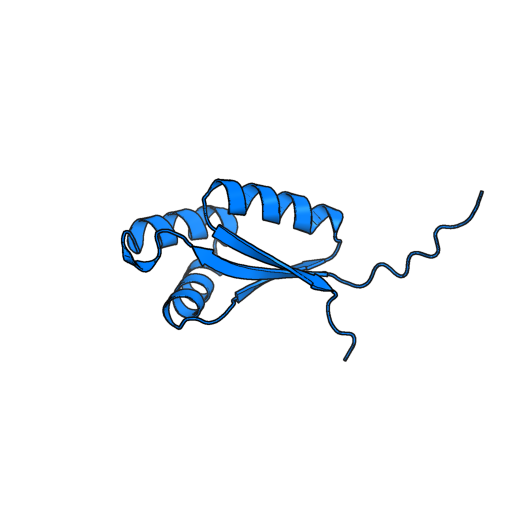693 C CA . ASP A 1 85 ? -18.339 -12.191 7.215 1.00 54.66 85 ASP A CA 1
ATOM 694 C C . ASP A 1 85 ? -19.387 -12.735 8.205 1.00 54.66 85 ASP A C 1
ATOM 696 O O . ASP A 1 85 ? -19.274 -12.439 9.423 1.00 54.66 85 ASP A O 1
#

Sequence (85 aa):
MDTHDESVGEFVLELVSHYRLLDKPVRTFEALRIFLHREADEAYAELRAGRAFVVRRGDRQELEQLLSAMQAQGFVLRLRVADRD

Radius of gyration: 14.55 Å; chains: 1; bounding box: 38×26×41 Å

pLDDT: mean 88.11, std 13.8, range [42.62, 96.94]